Protein AF-R9IQ32-F1 (afdb_monomer)

Radius of gyration: 20.81 Å; Cα contacts (8 Å, |Δi|>4): 102; chains: 1; bounding box: 41×30×58 Å

pLDDT: mean 92.17, std 9.71, range [39.0, 97.94]

Structure (mmCIF, N/CA/C/O backbone):
data_AF-R9IQ32-F1
#
_entry.id   AF-R9IQ32-F1
#
loop_
_atom_site.group_PDB
_atom_site.id
_atom_site.type_symbol
_atom_site.label_atom_id
_atom_site.label_alt_id
_atom_site.label_comp_id
_atom_site.label_asym_id
_atom_site.label_entity_id
_atom_site.label_seq_id
_atom_site.pdbx_PDB_ins_code
_atom_site.Cartn_x
_atom_site.Cartn_y
_atom_site.Cartn_z
_atom_site.occupancy
_atom_site.B_iso_or_equiv
_atom_site.auth_seq_id
_atom_site.auth_comp_id
_atom_site.auth_asym_id
_atom_site.auth_atom_id
_atom_site.pdbx_PDB_model_num
ATOM 1 N N . MET A 1 1 ? 15.633 -12.568 -30.406 1.00 39.00 1 MET A N 1
ATOM 2 C CA . MET A 1 1 ? 15.182 -11.952 -29.139 1.00 39.00 1 MET A CA 1
ATOM 3 C C . MET A 1 1 ? 15.807 -10.571 -29.010 1.00 39.00 1 MET A C 1
ATOM 5 O O . MET A 1 1 ? 17.018 -10.465 -29.151 1.00 39.00 1 MET A O 1
ATOM 9 N N . LYS A 1 2 ? 15.012 -9.514 -28.805 1.00 42.94 2 LYS A N 1
ATOM 10 C CA . LYS A 1 2 ? 15.534 -8.211 -28.367 1.00 42.94 2 LYS A CA 1
ATOM 11 C C . LYS A 1 2 ? 15.455 -8.210 -26.843 1.00 42.94 2 LYS A C 1
ATOM 13 O O . LYS A 1 2 ? 14.376 -7.983 -26.317 1.00 42.94 2 LYS A O 1
ATOM 18 N N . PHE A 1 3 ? 16.556 -8.496 -26.153 1.00 47.19 3 PHE A N 1
ATOM 19 C CA . PHE A 1 3 ? 16.643 -8.210 -24.721 1.00 47.19 3 PHE A CA 1
ATOM 20 C C . PHE A 1 3 ? 16.613 -6.687 -24.568 1.00 47.19 3 PHE A C 1
ATOM 22 O O . PHE A 1 3 ? 17.625 -6.011 -24.767 1.00 47.19 3 PHE A O 1
ATOM 29 N N . GLN A 1 4 ? 15.435 -6.118 -24.315 1.00 57.31 4 GLN A N 1
ATOM 30 C CA . GLN A 1 4 ? 15.353 -4.758 -23.799 1.00 57.31 4 GLN A CA 1
ATOM 31 C C . GLN A 1 4 ? 15.818 -4.823 -22.348 1.00 57.31 4 GLN A C 1
ATOM 33 O O . GLN A 1 4 ? 15.026 -5.048 -21.448 1.00 57.31 4 GLN A O 1
ATOM 38 N N . SER A 1 5 ? 17.126 -4.680 -22.132 1.00 76.06 5 SER A N 1
ATOM 39 C CA . SER A 1 5 ? 17.693 -4.713 -20.786 1.00 76.06 5 SER A CA 1
ATOM 40 C C . SER A 1 5 ? 16.999 -3.685 -19.885 1.00 76.06 5 SER A C 1
ATOM 42 O O . SER A 1 5 ? 17.074 -2.478 -20.142 1.00 76.06 5 SER A O 1
ATOM 44 N N . SER A 1 6 ? 16.381 -4.158 -18.799 1.00 88.50 6 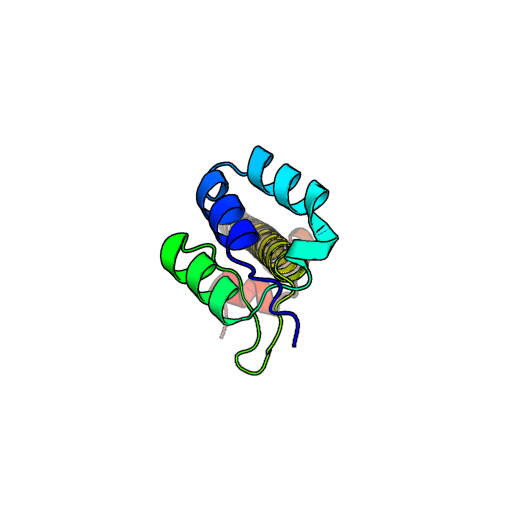SER A N 1
ATOM 45 C CA . SER A 1 6 ? 15.766 -3.311 -17.768 1.00 88.50 6 SER A CA 1
ATOM 46 C C . SER A 1 6 ? 16.795 -2.606 -16.867 1.00 88.50 6 SER A C 1
ATOM 48 O O . SER A 1 6 ? 16.425 -1.974 -15.882 1.00 88.50 6 SER A O 1
ATOM 50 N N . LEU A 1 7 ? 18.099 -2.662 -17.184 1.00 90.75 7 LEU A N 1
ATOM 51 C CA . LEU A 1 7 ? 19.164 -2.049 -16.377 1.00 90.75 7 LEU A CA 1
ATOM 52 C C . LEU A 1 7 ? 18.948 -0.547 -16.157 1.00 90.75 7 LEU A C 1
ATOM 54 O O . LEU A 1 7 ? 19.238 -0.021 -15.084 1.00 90.75 7 LEU A O 1
ATOM 58 N N . ARG A 1 8 ? 18.425 0.163 -17.162 1.00 91.50 8 ARG A N 1
ATOM 59 C CA . ARG A 1 8 ? 18.107 1.588 -17.011 1.00 91.50 8 ARG A CA 1
ATOM 60 C C . ARG A 1 8 ? 17.020 1.802 -15.960 1.00 91.50 8 ARG A C 1
ATOM 62 O O . ARG A 1 8 ? 17.138 2.728 -15.165 1.00 91.50 8 ARG A O 1
ATOM 69 N N . GLU A 1 9 ? 15.982 0.975 -15.970 1.00 93.62 9 GLU A N 1
ATOM 70 C CA . GLU A 1 9 ? 14.870 1.051 -15.021 1.00 93.62 9 GLU A CA 1
ATOM 71 C C . GLU A 1 9 ? 15.368 0.756 -13.607 1.00 93.62 9 GLU A C 1
ATOM 73 O O . GLU A 1 9 ? 15.080 1.533 -12.701 1.00 93.62 9 GLU A O 1
ATOM 78 N N . VAL A 1 10 ? 16.222 -0.260 -13.450 1.00 94.44 10 VAL A N 1
ATOM 79 C CA . VAL A 1 10 ? 16.915 -0.575 -12.190 1.00 94.44 10 VAL A CA 1
ATOM 80 C C . VAL A 1 10 ? 17.700 0.631 -11.677 1.00 94.44 10 VAL A C 1
ATOM 82 O O . VAL A 1 10 ? 17.482 1.085 -10.556 1.00 94.44 10 VAL A O 1
ATOM 85 N N . MET A 1 11 ? 18.577 1.204 -12.505 1.00 95.19 11 MET A N 1
ATOM 86 C CA . MET A 1 11 ? 19.424 2.333 -12.103 1.00 95.19 11 MET A CA 1
ATOM 87 C C . MET A 1 11 ? 18.605 3.575 -11.751 1.00 95.19 11 MET A C 1
ATOM 89 O O . MET A 1 11 ? 18.905 4.261 -10.774 1.00 95.19 11 MET A O 1
ATOM 93 N N . LEU A 1 12 ? 17.560 3.869 -12.530 1.00 94.94 12 LEU A N 1
ATOM 94 C CA . LEU A 1 12 ? 16.649 4.974 -12.246 1.00 94.94 12 LEU A CA 1
ATOM 95 C C . LEU A 1 12 ? 15.900 4.754 -10.932 1.00 94.94 12 LEU A C 1
ATOM 97 O O . LEU A 1 12 ? 15.804 5.684 -10.133 1.00 94.94 12 LEU A O 1
ATOM 101 N N . PHE A 1 13 ? 15.406 3.541 -10.696 1.00 95.50 13 PHE A N 1
ATOM 102 C CA . PHE A 1 13 ? 14.695 3.219 -9.471 1.00 95.50 13 PHE A CA 1
ATOM 103 C C . PHE A 1 13 ? 15.608 3.347 -8.254 1.00 95.50 13 PHE A C 1
ATOM 105 O O . PHE A 1 13 ? 15.283 4.084 -7.329 1.00 95.50 13 PHE A O 1
ATOM 112 N N . ILE A 1 14 ? 16.786 2.714 -8.279 1.00 95.56 14 ILE A N 1
ATOM 113 C CA . ILE A 1 14 ? 17.769 2.774 -7.187 1.00 95.56 14 ILE A CA 1
ATOM 114 C C . ILE A 1 14 ? 18.129 4.223 -6.875 1.00 95.56 14 ILE A C 1
ATOM 116 O O . ILE A 1 14 ? 18.052 4.636 -5.715 1.00 95.56 14 ILE A O 1
ATOM 120 N N . LYS A 1 15 ? 18.454 5.010 -7.910 1.00 97.12 15 LYS A N 1
ATOM 121 C CA . LYS A 1 15 ? 18.853 6.414 -7.768 1.00 97.12 15 LYS A CA 1
ATOM 122 C C . LYS A 1 15 ? 17.817 7.244 -7.014 1.00 97.12 15 LYS A C 1
ATOM 124 O O . LYS A 1 15 ? 18.199 8.083 -6.205 1.00 97.12 15 LYS A O 1
ATOM 129 N N . TYR A 1 16 ? 1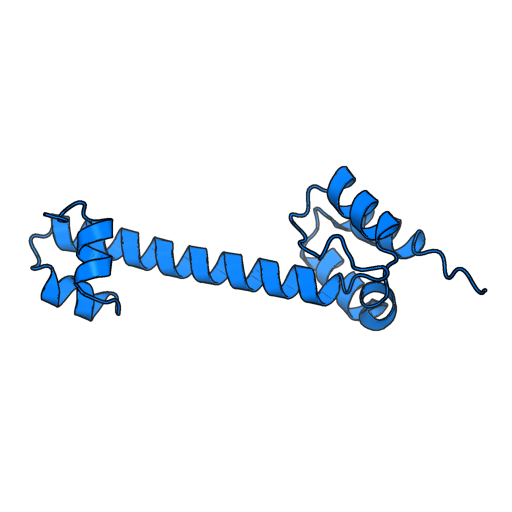6.532 7.033 -7.290 1.00 96.81 16 TYR A N 1
ATOM 130 C CA . TYR A 1 16 ? 15.447 7.820 -6.701 1.00 96.81 16 TYR A CA 1
ATOM 131 C C . TYR A 1 16 ? 14.684 7.075 -5.599 1.00 96.81 16 TYR A C 1
ATOM 133 O O . TYR A 1 16 ? 13.722 7.611 -5.068 1.00 96.81 16 TYR A O 1
ATOM 141 N N . SER A 1 17 ? 15.117 5.880 -5.195 1.00 94.31 17 SER A N 1
ATOM 142 C CA . SER A 1 17 ? 14.381 5.001 -4.270 1.00 94.31 17 SER A CA 1
ATOM 143 C C . SER A 1 17 ? 14.040 5.638 -2.918 1.00 94.31 17 SER A C 1
ATOM 145 O O . SER A 1 17 ? 13.038 5.283 -2.304 1.00 94.31 17 SER A O 1
ATOM 147 N N . LYS A 1 18 ? 14.849 6.599 -2.456 1.00 93.94 18 LYS A N 1
ATOM 148 C CA . LYS A 1 18 ? 14.626 7.349 -1.207 1.00 93.94 18 LYS A CA 1
ATOM 149 C C . LYS A 1 18 ? 14.007 8.736 -1.420 1.00 93.94 18 LYS A C 1
ATOM 151 O O . LYS A 1 18 ? 13.680 9.412 -0.452 1.00 93.94 18 LYS A O 1
ATOM 156 N N . ASP A 1 19 ? 13.809 9.145 -2.670 1.00 96.25 19 ASP A N 1
ATOM 157 C CA . ASP A 1 19 ? 13.182 10.407 -3.056 1.00 96.25 19 ASP A CA 1
ATOM 158 C C . ASP A 1 19 ? 11.811 10.127 -3.680 1.00 96.25 19 ASP A C 1
ATOM 160 O O . ASP A 1 19 ? 11.669 9.882 -4.879 1.00 96.25 19 ASP A O 1
ATOM 164 N N . LYS A 1 20 ? 10.776 10.146 -2.838 1.00 91.06 20 LYS A N 1
ATOM 165 C CA . LYS A 1 20 ? 9.408 9.779 -3.223 1.00 91.06 20 LYS A CA 1
ATOM 166 C C . LYS A 1 20 ? 8.864 10.620 -4.380 1.00 91.06 20 LYS A C 1
ATOM 168 O O . LYS A 1 20 ? 8.123 10.089 -5.217 1.00 91.06 20 LYS A O 1
ATOM 173 N N . GLU A 1 21 ? 9.180 11.912 -4.414 1.00 94.50 21 GLU A N 1
ATOM 174 C CA . GLU A 1 21 ? 8.670 12.832 -5.432 1.00 94.50 21 GLU A CA 1
ATOM 175 C C . GLU A 1 21 ? 9.318 12.542 -6.781 1.00 94.50 21 GLU A C 1
ATOM 177 O O . GLU A 1 21 ? 8.615 12.294 -7.769 1.00 94.50 21 GLU A O 1
ATOM 182 N N . ASN A 1 22 ? 10.651 12.474 -6.814 1.00 95.88 22 ASN A N 1
ATOM 183 C CA . ASN A 1 22 ? 11.367 12.173 -8.046 1.00 95.88 22 ASN A CA 1
ATOM 184 C C . ASN A 1 22 ? 11.112 10.742 -8.520 1.00 95.88 22 ASN A C 1
ATOM 186 O O . ASN A 1 22 ? 10.931 10.541 -9.721 1.00 95.88 22 ASN A O 1
ATOM 190 N N . LEU A 1 23 ? 10.999 9.766 -7.616 1.00 94.19 23 LEU A N 1
ATOM 191 C CA . LEU A 1 23 ? 10.626 8.399 -7.979 1.00 94.19 23 LEU A CA 1
ATOM 192 C C . LEU A 1 23 ? 9.245 8.361 -8.631 1.00 94.19 23 LEU A C 1
ATOM 194 O O . LEU A 1 23 ? 9.089 7.791 -9.707 1.00 94.19 23 LEU A O 1
ATOM 198 N N . SER A 1 24 ? 8.252 9.026 -8.032 1.00 93.38 24 SER A N 1
ATOM 199 C CA . SER A 1 24 ? 6.896 9.078 -8.595 1.00 93.38 24 SER A CA 1
ATOM 200 C C . SER A 1 24 ? 6.887 9.740 -9.977 1.00 93.38 24 SER A C 1
ATOM 202 O O . SER A 1 24 ? 6.244 9.237 -10.900 1.00 93.38 24 SER A O 1
ATOM 204 N N . ARG A 1 25 ? 7.654 10.822 -10.157 1.00 95.44 25 ARG A N 1
ATOM 205 C CA . ARG A 1 25 ? 7.824 11.477 -11.460 1.00 95.44 25 ARG A CA 1
ATOM 206 C C . ARG A 1 25 ? 8.485 10.552 -12.484 1.00 95.44 25 ARG A C 1
ATOM 208 O O . ARG A 1 25 ? 8.024 10.472 -13.619 1.00 95.44 25 ARG A O 1
ATOM 215 N N . VAL A 1 26 ? 9.561 9.865 -12.108 1.00 94.69 26 VAL A N 1
ATOM 216 C CA . VAL A 1 26 ? 10.313 8.962 -12.992 1.00 94.69 26 VAL A CA 1
ATOM 217 C C . VAL A 1 26 ? 9.458 7.776 -13.426 1.00 94.69 26 VAL A C 1
ATOM 219 O O . VAL A 1 26 ? 9.452 7.461 -14.618 1.00 94.69 26 VAL A O 1
ATOM 222 N N . LEU A 1 27 ? 8.711 7.175 -12.497 1.00 93.50 27 LEU A N 1
ATOM 223 C CA . LEU A 1 27 ? 7.772 6.090 -12.783 1.00 93.50 27 LEU A CA 1
ATOM 224 C C . LEU A 1 27 ? 6.683 6.542 -13.762 1.00 93.50 27 LEU A C 1
ATOM 226 O O . LEU A 1 27 ? 6.426 5.845 -14.736 1.00 93.50 27 LEU A O 1
ATOM 230 N N . ALA A 1 28 ? 6.108 7.734 -13.570 1.00 93.31 28 ALA A N 1
ATOM 231 C CA . ALA A 1 28 ? 5.084 8.273 -14.467 1.00 93.31 28 ALA A CA 1
ATOM 232 C C . ALA A 1 28 ? 5.630 8.590 -15.872 1.00 93.31 28 ALA A C 1
ATOM 234 O O . ALA A 1 28 ? 5.032 8.215 -16.876 1.00 93.31 28 ALA A O 1
ATOM 235 N N . VAL A 1 29 ? 6.794 9.241 -15.971 1.00 94.88 29 VAL A N 1
ATOM 236 C CA . VAL A 1 29 ? 7.403 9.602 -17.268 1.00 94.88 29 VAL A CA 1
ATOM 237 C C . VAL A 1 29 ? 7.834 8.366 -18.065 1.00 94.88 29 VAL A C 1
ATOM 239 O O . VAL A 1 29 ? 7.831 8.386 -19.293 1.00 94.88 29 VAL A O 1
ATOM 242 N N . ASN A 1 30 ? 8.216 7.285 -17.383 1.00 91.81 30 ASN A N 1
ATOM 243 C CA . ASN A 1 30 ? 8.727 6.062 -18.005 1.00 91.81 30 ASN A CA 1
ATOM 244 C C . ASN A 1 30 ? 7.755 4.881 -17.850 1.00 91.81 30 ASN A C 1
ATOM 246 O O . ASN A 1 30 ? 8.188 3.731 -17.905 1.00 91.81 30 ASN A O 1
ATOM 250 N N . GLU A 1 31 ? 6.459 5.153 -17.682 1.00 91.75 31 GLU A N 1
ATOM 251 C CA . GLU A 1 31 ? 5.437 4.172 -17.291 1.00 91.75 31 GLU A CA 1
ATOM 252 C C . GLU A 1 31 ? 5.471 2.901 -18.149 1.00 91.75 31 GLU A C 1
ATOM 254 O O . GLU A 1 31 ? 5.478 1.795 -17.625 1.00 91.75 31 GLU A O 1
ATOM 259 N N . LYS A 1 32 ? 5.567 3.029 -19.481 1.00 91.19 32 LYS A N 1
ATOM 260 C CA . LYS A 1 32 ? 5.631 1.864 -20.380 1.00 91.19 32 LYS A CA 1
ATOM 261 C C . LYS A 1 32 ? 6.798 0.924 -20.051 1.00 91.19 32 LYS A C 1
ATOM 263 O O . LYS A 1 32 ? 6.626 -0.282 -20.098 1.00 91.19 32 LYS A O 1
ATOM 268 N N . ARG A 1 33 ? 7.965 1.470 -19.700 1.00 90.44 33 ARG A N 1
ATOM 269 C CA . ARG A 1 33 ? 9.164 0.674 -19.400 1.00 90.44 33 ARG A CA 1
ATOM 270 C C . ARG A 1 33 ? 9.129 0.069 -18.001 1.00 90.44 33 ARG A C 1
ATOM 272 O O . ARG A 1 33 ? 9.648 -1.018 -17.813 1.00 90.44 33 ARG A O 1
ATOM 279 N N . PHE A 1 34 ? 8.505 0.755 -17.044 1.00 93.50 34 PHE A N 1
ATOM 280 C CA . PHE A 1 34 ? 8.309 0.227 -15.690 1.00 93.50 34 PHE A CA 1
ATOM 281 C C . PHE A 1 34 ? 7.129 -0.753 -15.580 1.00 93.50 34 PHE A C 1
ATOM 283 O O . PHE A 1 34 ? 7.022 -1.455 -14.579 1.00 93.50 34 PHE A O 1
ATOM 290 N N . ARG A 1 35 ? 6.261 -0.833 -16.596 1.00 92.06 35 ARG A N 1
ATOM 291 C CA . ARG A 1 35 ? 5.225 -1.872 -16.705 1.00 92.06 35 ARG A CA 1
ATOM 292 C C . ARG A 1 35 ? 5.751 -3.218 -17.207 1.00 92.06 35 ARG A C 1
ATOM 294 O O . ARG A 1 35 ? 5.099 -4.224 -16.973 1.00 92.06 35 ARG A O 1
ATOM 301 N N . GLU A 1 36 ? 6.888 -3.223 -17.899 1.00 91.12 36 GLU A N 1
ATOM 302 C CA . GLU A 1 36 ? 7.447 -4.402 -18.570 1.00 91.12 36 GLU A CA 1
ATOM 303 C C . GLU A 1 36 ? 8.887 -4.676 -18.087 1.00 91.12 36 GLU A C 1
ATOM 305 O O . GLU A 1 36 ? 9.827 -4.731 -18.881 1.00 91.12 36 GLU A O 1
ATOM 310 N N . VAL A 1 37 ? 9.089 -4.779 -16.768 1.00 92.62 37 VAL A N 1
ATOM 311 C CA . VAL A 1 37 ? 10.418 -5.018 -16.175 1.00 92.62 37 VAL A CA 1
ATOM 312 C C . VAL A 1 37 ? 10.669 -6.518 -16.070 1.00 92.62 37 VAL A C 1
ATOM 314 O O . VAL A 1 37 ? 9.846 -7.231 -15.511 1.00 92.62 37 VAL A O 1
ATOM 317 N N . GLU A 1 38 ? 11.802 -7.015 -16.574 1.00 92.69 38 GLU A N 1
ATOM 318 C CA . GLU A 1 38 ? 12.179 -8.423 -16.378 1.00 92.69 38 GLU A CA 1
ATOM 319 C C . GLU A 1 38 ? 12.210 -8.753 -14.879 1.00 92.69 38 GLU A C 1
ATOM 321 O O . GLU A 1 38 ? 12.777 -7.982 -14.100 1.00 92.69 38 GLU A O 1
ATOM 326 N N . ARG A 1 39 ? 11.692 -9.911 -14.459 1.00 92.25 39 ARG A N 1
ATOM 327 C CA . ARG A 1 39 ? 11.655 -10.265 -13.029 1.00 92.25 39 ARG A CA 1
ATOM 328 C C . ARG A 1 39 ? 13.004 -10.130 -12.329 1.00 92.25 39 ARG A C 1
ATOM 330 O O . ARG A 1 39 ? 13.091 -9.484 -11.295 1.00 92.25 39 ARG A O 1
ATOM 337 N N . ARG A 1 40 ? 14.084 -10.618 -12.946 1.00 92.38 40 ARG A N 1
ATOM 338 C CA . ARG A 1 40 ? 15.444 -10.487 -12.385 1.00 92.38 40 ARG A CA 1
ATOM 339 C C . ARG A 1 40 ? 15.839 -9.035 -12.106 1.00 92.38 40 ARG A C 1
ATOM 341 O O . ARG A 1 40 ? 16.623 -8.770 -11.204 1.00 92.38 40 ARG A O 1
ATOM 348 N N . ALA A 1 41 ? 15.337 -8.086 -12.891 1.00 93.88 41 ALA A N 1
ATOM 349 C CA . ALA A 1 41 ? 15.564 -6.669 -12.654 1.00 93.88 41 ALA A CA 1
ATOM 350 C C . ALA A 1 41 ? 14.698 -6.131 -11.504 1.00 93.88 41 ALA A C 1
ATOM 352 O O . ALA A 1 41 ? 15.188 -5.310 -10.729 1.00 93.88 41 ALA A O 1
ATOM 353 N N . ALA A 1 42 ? 13.460 -6.611 -11.357 1.00 94.06 42 ALA A N 1
ATOM 354 C CA . ALA A 1 42 ? 12.638 -6.334 -10.179 1.00 94.06 42 ALA A CA 1
ATOM 355 C C . ALA A 1 42 ? 13.289 -6.891 -8.896 1.00 94.06 42 ALA A C 1
ATOM 357 O O . ALA A 1 42 ? 13.393 -6.157 -7.916 1.00 9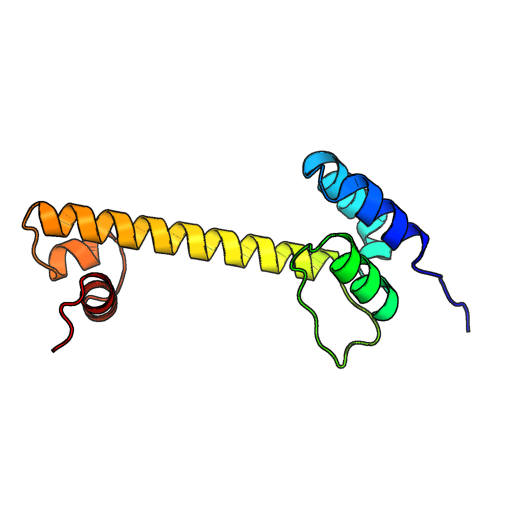4.06 42 ALA A O 1
ATOM 358 N N . ASP A 1 43 ? 13.864 -8.098 -8.947 1.00 94.19 43 ASP A N 1
ATOM 359 C CA . ASP A 1 43 ? 14.579 -8.708 -7.815 1.00 94.19 43 ASP A CA 1
ATOM 360 C C . ASP A 1 43 ? 15.773 -7.854 -7.379 1.00 94.19 43 ASP A C 1
ATOM 362 O O . ASP A 1 43 ? 16.004 -7.640 -6.192 1.00 94.19 43 ASP A O 1
ATOM 366 N N . VAL A 1 44 ? 16.525 -7.310 -8.342 1.00 95.00 44 VAL A N 1
ATOM 367 C CA . VAL A 1 44 ? 17.639 -6.393 -8.059 1.00 95.00 44 VAL A CA 1
ATOM 368 C C . VAL A 1 44 ? 17.142 -5.088 -7.433 1.00 95.00 44 VAL A C 1
ATOM 370 O O . VAL A 1 44 ? 17.782 -4.573 -6.514 1.00 95.00 44 VAL A O 1
ATOM 373 N N . ILE A 1 45 ? 16.019 -4.540 -7.912 1.00 94.94 45 ILE A N 1
ATOM 374 C CA . ILE A 1 45 ? 15.403 -3.348 -7.315 1.00 94.94 45 ILE A CA 1
ATOM 375 C C . ILE A 1 45 ? 15.038 -3.624 -5.856 1.00 94.94 45 ILE A C 1
ATOM 377 O O . ILE A 1 45 ? 15.431 -2.845 -4.982 1.00 94.94 45 ILE A O 1
ATOM 381 N N . GLU A 1 46 ? 14.337 -4.724 -5.589 1.00 95.06 46 GLU A N 1
ATOM 382 C CA . GLU A 1 46 ? 13.899 -5.068 -4.240 1.00 95.06 46 GLU A CA 1
ATOM 383 C C . GLU A 1 46 ? 15.096 -5.329 -3.322 1.00 95.06 46 GLU A C 1
ATOM 385 O O . GLU A 1 46 ? 15.214 -4.687 -2.282 1.00 95.06 46 GLU A O 1
ATOM 390 N N . ALA A 1 47 ? 16.053 -6.159 -3.745 1.00 95.88 47 ALA A N 1
ATOM 391 C CA . ALA A 1 47 ? 17.223 -6.505 -2.940 1.00 95.88 47 ALA A CA 1
ATOM 392 C C . ALA A 1 47 ? 18.098 -5.292 -2.577 1.00 95.88 47 ALA A C 1
ATOM 394 O O . ALA A 1 47 ? 18.664 -5.240 -1.486 1.00 95.88 47 ALA A O 1
ATOM 395 N N . ILE A 1 48 ? 18.231 -4.312 -3.478 1.00 95.56 48 ILE A N 1
ATOM 396 C CA . ILE A 1 48 ? 19.068 -3.127 -3.233 1.00 95.56 48 ILE A CA 1
ATOM 397 C C . ILE A 1 48 ? 18.316 -2.068 -2.429 1.00 95.56 48 ILE A C 1
ATOM 399 O O . ILE A 1 48 ? 18.900 -1.405 -1.570 1.00 95.56 48 ILE A O 1
ATOM 403 N N . THR A 1 49 ? 17.042 -1.843 -2.740 1.00 94.56 49 THR A N 1
ATOM 404 C CA . THR A 1 49 ? 16.307 -0.695 -2.192 1.00 94.56 49 THR A CA 1
ATOM 405 C C . THR A 1 49 ? 15.466 -1.039 -0.970 1.00 94.56 49 THR A C 1
ATOM 407 O O . THR A 1 49 ? 15.131 -0.121 -0.205 1.00 94.56 49 THR A O 1
ATOM 410 N N . ASN A 1 50 ? 15.187 -2.334 -0.772 1.00 94.44 50 ASN A N 1
ATOM 411 C CA . ASN A 1 50 ? 14.228 -2.880 0.183 1.00 94.44 50 ASN A CA 1
ATOM 412 C C . ASN A 1 50 ? 12.893 -2.135 0.069 1.00 94.44 50 ASN A C 1
ATOM 414 O O . ASN A 1 50 ? 12.417 -1.517 1.028 1.00 94.44 50 ASN A O 1
ATOM 418 N N . SER A 1 51 ? 12.390 -2.061 -1.165 1.00 90.44 51 SER A N 1
ATOM 419 C CA . SER A 1 51 ? 11.237 -1.244 -1.528 1.00 90.44 51 SER A CA 1
ATOM 420 C C . SER A 1 51 ? 9.906 -1.824 -1.066 1.00 90.44 51 SER A C 1
ATOM 422 O O . SER A 1 51 ? 8.941 -1.066 -1.023 1.00 90.44 51 SER A O 1
ATOM 424 N N . GLY A 1 52 ? 9.850 -3.110 -0.709 1.00 91.81 52 GLY A N 1
ATOM 425 C CA . GLY A 1 52 ? 8.623 -3.807 -0.325 1.00 91.81 52 GLY A CA 1
ATOM 426 C C . GLY A 1 52 ? 7.699 -4.124 -1.503 1.00 91.81 52 GLY A C 1
ATOM 427 O O . GLY A 1 52 ? 6.506 -4.349 -1.297 1.00 91.81 52 GLY A O 1
ATOM 428 N N . ILE A 1 53 ? 8.216 -4.111 -2.734 1.00 91.31 53 ILE A N 1
ATOM 429 C CA . ILE A 1 53 ? 7.417 -4.375 -3.935 1.00 91.31 53 ILE A CA 1
ATOM 430 C C . ILE A 1 53 ? 7.100 -5.872 -3.987 1.00 91.31 53 ILE A C 1
ATOM 432 O O . ILE A 1 53 ? 7.992 -6.703 -3.847 1.00 91.31 53 ILE A O 1
ATOM 436 N N . LYS A 1 54 ? 5.826 -6.208 -4.204 1.00 89.75 54 LYS A N 1
ATOM 437 C CA . LYS A 1 54 ? 5.330 -7.588 -4.285 1.00 89.75 54 LYS A CA 1
ATOM 438 C C . LYS A 1 54 ? 4.952 -7.935 -5.725 1.00 89.75 54 LYS A C 1
ATOM 440 O O . LYS A 1 54 ? 4.351 -7.109 -6.407 1.00 89.75 54 LYS A O 1
ATOM 445 N N . TYR A 1 55 ? 5.304 -9.134 -6.172 1.00 91.81 55 TYR A N 1
ATOM 446 C CA . TYR A 1 55 ? 4.963 -9.703 -7.481 1.00 91.81 55 TYR A CA 1
ATOM 447 C C . TYR A 1 55 ? 5.058 -11.233 -7.408 1.00 91.81 55 TYR A C 1
ATOM 449 O O . TYR A 1 55 ? 5.576 -11.755 -6.417 1.00 91.81 55 TYR A O 1
ATOM 457 N N . ASP A 1 56 ? 4.518 -11.939 -8.404 1.00 89.12 56 ASP A N 1
ATOM 458 C CA . ASP A 1 56 ? 4.483 -13.401 -8.391 1.00 89.12 56 ASP A CA 1
ATOM 459 C C . ASP A 1 56 ? 5.856 -13.988 -8.757 1.00 89.12 56 ASP A C 1
ATOM 461 O O . ASP A 1 56 ? 6.577 -13.481 -9.623 1.00 89.12 56 ASP A O 1
ATOM 465 N N . ASP A 1 57 ? 6.213 -15.091 -8.104 1.00 84.56 57 ASP A N 1
ATOM 466 C CA . ASP A 1 57 ? 7.415 -15.851 -8.415 1.00 84.56 57 ASP A CA 1
ATOM 467 C C . ASP A 1 57 ? 7.287 -16.666 -9.715 1.00 84.56 57 ASP A C 1
ATOM 469 O O . ASP A 1 57 ? 8.244 -17.319 -10.131 1.00 84.56 57 ASP A O 1
ATOM 473 N N . GLU A 1 58 ? 6.144 -16.652 -10.383 1.00 89.31 58 GLU A N 1
ATOM 474 C CA . GLU A 1 58 ? 5.952 -17.232 -11.714 1.00 89.31 58 GLU A CA 1
ATOM 475 C C . GLU A 1 58 ? 6.013 -16.169 -12.828 1.00 89.31 58 GLU A C 1
ATOM 477 O O . GLU A 1 58 ? 6.117 -16.518 -14.007 1.00 89.31 58 GLU A O 1
ATOM 482 N N . ASP A 1 59 ? 6.040 -14.876 -12.480 1.00 88.19 59 ASP A N 1
ATOM 483 C CA . ASP A 1 59 ? 6.072 -13.786 -13.456 1.00 88.19 59 ASP A CA 1
ATOM 484 C C . ASP A 1 59 ? 7.425 -13.721 -14.189 1.00 88.19 59 ASP A C 1
ATOM 486 O O . ASP A 1 59 ? 8.489 -13.554 -13.589 1.00 88.19 59 ASP A O 1
ATOM 490 N N . GLU A 1 60 ? 7.413 -13.770 -15.524 1.00 88.50 60 GLU A N 1
ATOM 491 C CA . GLU A 1 60 ? 8.603 -13.436 -16.328 1.00 88.50 60 GLU A CA 1
ATOM 492 C C . GLU A 1 60 ? 8.825 -11.914 -16.406 1.00 88.50 60 GLU A C 1
ATOM 494 O O . GLU A 1 60 ? 9.963 -11.429 -16.487 1.00 88.50 60 GLU A O 1
ATOM 499 N N . VAL A 1 61 ? 7.725 -11.156 -16.372 1.00 91.25 61 VAL A N 1
ATOM 500 C CA . VAL A 1 61 ? 7.674 -9.701 -16.525 1.00 91.25 61 VAL A CA 1
ATOM 501 C C . VAL A 1 61 ? 6.809 -9.106 -15.421 1.00 91.25 61 VAL A C 1
ATOM 503 O O . VAL A 1 61 ? 5.653 -9.476 -15.258 1.00 91.25 61 VAL A O 1
ATOM 506 N N . VAL A 1 62 ? 7.364 -8.131 -14.710 1.00 92.88 62 VAL A N 1
ATOM 507 C CA . VAL A 1 62 ? 6.757 -7.479 -13.555 1.00 92.88 62 VAL A CA 1
ATOM 508 C C . VAL A 1 62 ? 6.290 -6.074 -13.925 1.00 92.88 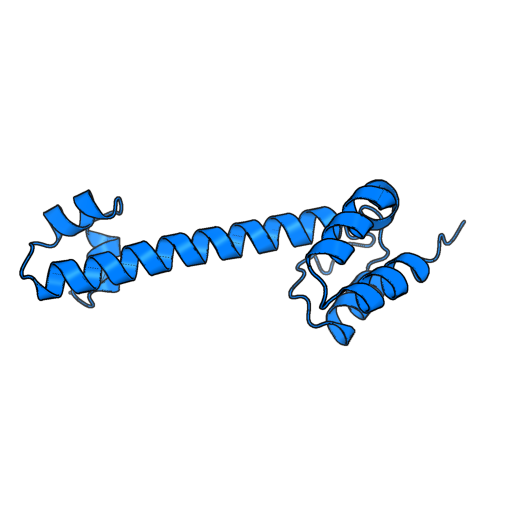62 VAL A C 1
ATOM 510 O O . VAL A 1 62 ? 7.057 -5.236 -14.417 1.00 92.88 62 VAL A O 1
ATOM 513 N N . ASN A 1 63 ? 5.030 -5.781 -13.604 1.00 94.25 63 ASN A N 1
ATOM 514 C CA . ASN A 1 63 ? 4.489 -4.429 -13.639 1.00 94.25 63 ASN A CA 1
ATOM 515 C C . ASN A 1 63 ? 4.817 -3.691 -12.331 1.00 94.25 63 ASN A C 1
ATOM 517 O O . ASN A 1 63 ? 4.015 -3.630 -11.397 1.00 94.25 63 ASN A O 1
ATOM 521 N N . VAL A 1 64 ? 6.002 -3.082 -12.280 1.00 92.56 64 VAL A N 1
ATOM 522 C CA . VAL A 1 64 ? 6.508 -2.369 -11.095 1.00 92.56 64 VAL A CA 1
ATOM 523 C C . VAL A 1 64 ? 5.595 -1.203 -10.698 1.00 92.56 64 VAL A C 1
ATOM 525 O O . VAL A 1 64 ? 5.409 -0.927 -9.512 1.00 92.56 64 VAL A O 1
ATOM 528 N N . CYS A 1 65 ? 4.986 -0.517 -11.671 1.00 93.50 65 CYS A N 1
ATOM 529 C CA . CYS A 1 65 ? 4.052 0.573 -11.388 1.00 93.50 65 CYS A CA 1
ATOM 530 C C . CYS A 1 65 ? 2.824 0.090 -10.608 1.00 93.50 65 CYS A C 1
ATOM 532 O O . CYS A 1 65 ? 2.435 0.738 -9.634 1.00 93.50 65 CYS A O 1
ATOM 534 N N . GLN A 1 66 ? 2.234 -1.031 -11.024 1.00 93.88 66 GLN A N 1
ATOM 535 C CA . GLN A 1 66 ? 1.077 -1.619 -10.354 1.00 93.88 66 GLN A CA 1
ATOM 536 C C . GLN A 1 66 ? 1.439 -2.110 -8.952 1.00 93.88 66 GLN A C 1
ATOM 538 O O . GLN A 1 66 ? 0.767 -1.733 -7.995 1.00 93.88 66 GLN A O 1
ATOM 543 N N . ALA A 1 67 ? 2.545 -2.838 -8.808 1.00 94.06 67 ALA A N 1
ATOM 544 C CA . ALA A 1 67 ? 2.979 -3.352 -7.513 1.00 94.06 67 ALA A CA 1
ATOM 545 C C . ALA A 1 67 ? 3.191 -2.228 -6.472 1.00 94.06 67 ALA A C 1
ATOM 547 O O . ALA A 1 67 ? 2.798 -2.340 -5.312 1.00 94.06 67 ALA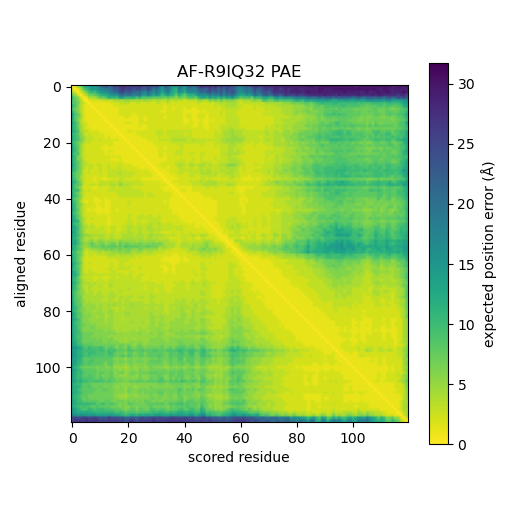 A O 1
ATOM 548 N N . ILE A 1 68 ? 3.717 -1.071 -6.895 1.00 92.50 68 ILE A N 1
ATOM 549 C CA . ILE A 1 68 ? 3.848 0.109 -6.021 1.00 92.50 68 ILE A CA 1
ATOM 550 C C . ILE A 1 68 ? 2.490 0.731 -5.679 1.00 92.50 68 ILE A C 1
ATOM 552 O O . ILE A 1 68 ? 2.302 1.241 -4.571 1.00 92.50 68 ILE A O 1
ATOM 556 N N . GLN A 1 69 ? 1.545 0.755 -6.621 1.00 91.94 69 GLN A N 1
ATOM 557 C CA . GLN A 1 69 ? 0.196 1.261 -6.359 1.00 91.94 69 GLN A CA 1
ATOM 558 C C . GLN A 1 69 ? -0.547 0.381 -5.352 1.00 91.94 69 GLN A C 1
ATOM 560 O O . GLN A 1 69 ? -1.197 0.917 -4.453 1.00 91.94 69 GLN A O 1
ATOM 565 N N . GLU A 1 70 ? -0.416 -0.937 -5.479 1.00 93.88 70 GLU A N 1
ATOM 566 C CA . GLU A 1 70 ? -0.987 -1.921 -4.561 1.00 93.88 70 GLU A CA 1
ATOM 567 C C . GLU A 1 70 ? -0.383 -1.778 -3.166 1.00 93.88 70 GLU A C 1
ATOM 569 O O . GLU A 1 70 ? -1.129 -1.560 -2.213 1.00 93.88 70 GLU A O 1
ATOM 574 N N . MET A 1 71 ? 0.945 -1.714 -3.055 1.00 92.44 71 MET A N 1
ATOM 575 C CA . MET A 1 71 ? 1.627 -1.447 -1.785 1.00 92.44 71 MET A CA 1
ATOM 576 C C . MET A 1 71 ? 1.119 -0.156 -1.114 1.00 92.44 71 MET A C 1
ATOM 578 O O . MET A 1 71 ? 0.747 -0.155 0.057 1.00 92.44 71 MET A O 1
ATOM 582 N N . ARG A 1 72 ? 0.995 0.951 -1.863 1.00 91.31 72 ARG A N 1
ATOM 583 C CA . ARG A 1 72 ? 0.452 2.221 -1.332 1.00 91.31 72 ARG A CA 1
ATOM 584 C C . ARG A 1 72 ? -1.016 2.124 -0.911 1.00 91.31 72 ARG A C 1
ATOM 586 O O . ARG A 1 72 ? -1.480 2.939 -0.109 1.00 91.31 72 ARG A O 1
ATOM 593 N N . LYS A 1 73 ? -1.792 1.228 -1.521 1.00 94.31 73 LYS A N 1
ATOM 594 C CA . LYS A 1 73 ? -3.188 0.981 -1.149 1.00 94.31 73 LYS A CA 1
ATOM 595 C C . LYS A 1 73 ? -3.248 0.177 0.147 1.00 94.31 73 LYS A C 1
ATOM 597 O O . LYS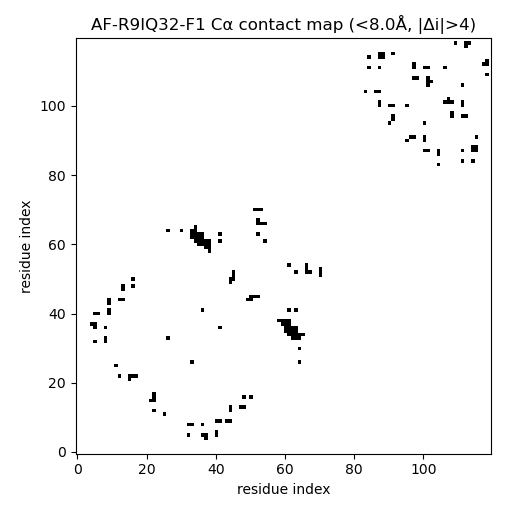 A 1 73 ? -3.984 0.580 1.044 1.00 94.31 73 LYS A O 1
ATOM 602 N N . GLU A 1 74 ? -2.439 -0.874 0.264 1.00 94.25 74 GLU A N 1
ATOM 603 C CA . GLU A 1 74 ? -2.295 -1.666 1.489 1.00 94.25 74 GLU A CA 1
ATOM 604 C C . GLU A 1 74 ? -1.890 -0.781 2.677 1.00 94.25 74 GLU A C 1
ATOM 606 O O . GLU A 1 74 ? -2.565 -0.783 3.704 1.00 94.25 74 GLU A O 1
ATOM 611 N N . GLU A 1 75 ? -0.864 0.065 2.523 1.00 93.50 75 GLU A N 1
ATOM 612 C CA . GLU A 1 75 ? -0.420 0.987 3.581 1.00 93.50 75 GLU A CA 1
ATOM 613 C C . GLU A 1 75 ? -1.523 1.960 4.027 1.00 93.50 75 GLU A C 1
ATOM 615 O O . GLU A 1 75 ? -1.654 2.250 5.219 1.00 93.50 75 GLU A O 1
ATOM 620 N N . ARG A 1 76 ? -2.350 2.458 3.093 1.00 95.31 76 ARG A N 1
ATOM 621 C CA . ARG A 1 76 ? -3.501 3.308 3.445 1.00 95.31 76 ARG A CA 1
ATOM 622 C C . ARG A 1 76 ? -4.536 2.544 4.257 1.00 95.31 76 ARG A C 1
ATOM 624 O O . ARG A 1 76 ? -4.982 3.068 5.273 1.00 95.31 76 ARG A O 1
ATOM 631 N N . GLN A 1 77 ? -4.882 1.329 3.839 1.00 95.75 77 GLN A N 1
ATOM 632 C CA . GLN A 1 77 ? -5.853 0.491 4.545 1.00 95.75 77 GLN A CA 1
ATOM 633 C C . GLN A 1 77 ? -5.366 0.138 5.954 1.00 95.75 77 GLN A C 1
ATOM 635 O O . GLN A 1 77 ? -6.126 0.249 6.911 1.00 95.75 77 GLN A O 1
ATOM 640 N N . ILE A 1 78 ? -4.081 -0.200 6.103 1.00 95.62 78 ILE A N 1
ATOM 641 C CA . ILE A 1 78 ? -3.452 -0.421 7.413 1.00 95.62 78 ILE A CA 1
ATOM 642 C C . ILE A 1 78 ? -3.540 0.851 8.266 1.00 95.62 78 ILE A C 1
ATOM 644 O O . ILE A 1 78 ? -3.883 0.787 9.445 1.00 95.62 78 ILE A O 1
ATOM 648 N N . GLY A 1 79 ? -3.269 2.019 7.680 1.00 96.88 79 GLY A N 1
ATOM 649 C CA . GLY A 1 79 ? -3.389 3.302 8.372 1.00 96.88 79 GLY A CA 1
ATOM 650 C C . GLY A 1 79 ? -4.815 3.609 8.845 1.00 96.88 79 GLY A C 1
ATOM 651 O O . GLY A 1 79 ? -5.001 4.067 9.971 1.00 96.88 79 GLY A O 1
ATOM 652 N N . GLU A 1 80 ? -5.823 3.353 8.011 1.00 96.56 80 GLU A N 1
ATOM 653 C CA . GLU A 1 80 ? -7.243 3.518 8.354 1.00 96.56 80 GLU A CA 1
ATOM 654 C C . GLU A 1 80 ? -7.672 2.553 9.464 1.00 96.56 80 GLU A C 1
ATOM 656 O O . GLU A 1 80 ? -8.304 2.973 10.435 1.00 96.56 80 GLU A O 1
ATOM 661 N N . LEU A 1 81 ? -7.256 1.288 9.368 1.00 97.00 81 LEU A N 1
ATOM 662 C CA . LEU A 1 81 ? -7.502 0.269 10.385 1.00 97.00 81 LEU A CA 1
ATOM 663 C C . LEU A 1 81 ? -6.868 0.648 11.729 1.00 97.00 81 LEU A C 1
ATOM 665 O O . LEU A 1 81 ? -7.531 0.591 12.763 1.00 97.00 81 LEU A O 1
ATOM 669 N N . ASN A 1 82 ? -5.606 1.083 11.724 1.00 97.25 82 ASN A N 1
ATOM 670 C CA . ASN A 1 82 ? -4.904 1.499 12.939 1.00 97.25 82 ASN A CA 1
ATOM 671 C C . ASN A 1 82 ? -5.586 2.699 13.606 1.00 97.25 82 ASN A C 1
ATOM 673 O O . ASN A 1 82 ? -5.750 2.702 14.824 1.00 97.25 82 ASN A O 1
ATOM 677 N N . LYS A 1 83 ? -6.044 3.683 12.820 1.00 97.44 83 LYS A N 1
ATOM 678 C CA . LYS A 1 83 ? -6.819 4.820 13.342 1.00 97.44 83 LYS A CA 1
ATOM 679 C C . LYS A 1 83 ? -8.143 4.379 13.959 1.00 97.44 83 LYS A C 1
ATOM 681 O O . LYS A 1 83 ? -8.492 4.858 15.035 1.00 97.44 83 LYS A O 1
ATOM 686 N N . ALA A 1 84 ? -8.870 3.473 13.302 1.00 97.69 84 ALA A N 1
ATOM 687 C CA . ALA A 1 84 ? -10.120 2.931 13.831 1.00 97.69 84 ALA A CA 1
ATOM 688 C C . ALA A 1 84 ? -9.889 2.165 15.143 1.00 97.69 84 ALA A C 1
ATOM 690 O O . ALA A 1 84 ? -10.623 2.362 16.110 1.00 97.69 84 ALA A O 1
ATOM 691 N N . LYS A 1 85 ? -8.822 1.362 15.208 1.00 97.69 85 LYS A N 1
ATOM 692 C CA . LYS A 1 85 ? -8.422 0.626 16.411 1.00 97.69 85 LYS A CA 1
ATOM 693 C C . LYS A 1 85 ? -8.032 1.557 17.563 1.00 97.69 85 LYS A C 1
ATOM 695 O O . LYS A 1 85 ? -8.480 1.355 18.688 1.00 97.69 85 LYS A O 1
ATOM 700 N N . GLU A 1 86 ? -7.238 2.592 17.292 1.00 97.94 86 GLU A N 1
ATOM 701 C CA . GLU A 1 86 ? -6.855 3.596 18.293 1.00 97.94 86 GLU A CA 1
ATOM 702 C C . GLU A 1 86 ? -8.079 4.360 18.820 1.00 97.94 86 GLU A C 1
ATOM 704 O O . GLU A 1 86 ? -8.222 4.554 20.028 1.00 97.94 86 GLU A O 1
ATOM 709 N N . ALA A 1 87 ? -8.991 4.760 17.927 1.00 97.81 87 ALA A N 1
ATOM 710 C CA . ALA A 1 87 ? -10.240 5.410 18.309 1.00 97.81 87 ALA A CA 1
ATOM 711 C C . ALA A 1 87 ? -11.113 4.491 19.175 1.00 97.81 87 ALA A C 1
ATOM 713 O O . ALA A 1 87 ? -11.625 4.936 20.201 1.00 97.81 87 ALA A O 1
ATOM 714 N N . ALA A 1 88 ? -11.236 3.211 18.809 1.00 97.75 88 ALA A N 1
ATOM 715 C CA . ALA A 1 88 ? -11.973 2.230 19.598 1.00 97.75 88 ALA A CA 1
ATOM 716 C C . ALA A 1 88 ? -11.401 2.086 21.016 1.00 97.75 88 ALA A C 1
ATOM 718 O O . ALA A 1 88 ? -12.167 2.118 21.978 1.00 97.75 88 ALA A O 1
ATOM 719 N N . GLY A 1 89 ? -10.072 2.005 21.151 1.00 97.56 89 GLY A N 1
ATOM 720 C CA . GLY A 1 89 ? -9.395 1.960 22.451 1.00 97.56 89 GLY A CA 1
ATOM 721 C C . GLY A 1 89 ? -9.718 3.176 23.322 1.00 97.56 89 GLY A C 1
ATOM 722 O O . GLY A 1 89 ? -10.184 3.019 24.447 1.00 97.56 89 GLY A O 1
ATOM 723 N N . LYS A 1 90 ? -9.582 4.390 22.775 1.00 97.94 90 LYS A N 1
ATOM 724 C CA . LYS A 1 90 ? -9.889 5.634 23.507 1.00 97.94 90 LYS A CA 1
ATOM 725 C C . LYS A 1 90 ? -11.354 5.726 23.931 1.00 97.94 90 LYS A C 1
ATOM 727 O O . LYS A 1 90 ? -11.648 6.139 25.047 1.00 97.94 90 LYS A O 1
ATOM 732 N N . LEU A 1 91 ? -12.287 5.348 23.057 1.00 97.56 91 LEU A N 1
ATOM 733 C CA . LEU A 1 91 ? -13.713 5.360 23.394 1.00 97.56 91 LEU A CA 1
ATOM 734 C C . LEU A 1 91 ? -14.046 4.323 24.474 1.00 97.56 91 LEU A C 1
ATOM 736 O O . LEU A 1 91 ? -14.882 4.586 25.338 1.00 97.56 91 LEU A O 1
ATOM 740 N N . HIS A 1 92 ? -13.370 3.174 24.461 1.00 97.06 92 HIS A N 1
ATOM 741 C CA . HIS A 1 92 ? -13.520 2.170 25.505 1.00 97.06 92 HIS A CA 1
ATOM 742 C C . HIS A 1 92 ? -12.987 2.662 26.858 1.00 97.06 92 HIS A C 1
ATOM 744 O O . HIS A 1 92 ? -13.679 2.527 27.864 1.00 97.06 92 HIS A O 1
ATOM 750 N N . GLU A 1 93 ? -11.821 3.317 26.880 1.00 96.69 93 GLU A N 1
ATOM 751 C CA . GLU A 1 93 ? -11.268 3.969 28.081 1.00 96.69 93 GLU A CA 1
ATOM 752 C C . GLU A 1 93 ? -12.205 5.048 28.650 1.00 96.69 93 GLU A C 1
ATOM 754 O O . GLU A 1 93 ? -12.268 5.249 29.862 1.00 96.69 93 GLU A O 1
ATOM 759 N N . MET A 1 94 ? -12.983 5.711 27.789 1.00 96.56 94 MET A N 1
ATOM 760 C CA . MET A 1 94 ? -14.022 6.670 28.184 1.00 96.56 94 MET A CA 1
ATOM 761 C C . MET A 1 94 ? -15.321 6.011 28.686 1.00 96.56 94 MET A C 1
ATOM 763 O O . MET A 1 94 ? -16.259 6.718 29.055 1.00 96.56 94 MET A O 1
ATOM 767 N N . GLY A 1 95 ? -15.395 4.678 28.710 1.00 95.56 95 GLY A N 1
ATOM 768 C CA . GLY A 1 95 ? -16.533 3.921 29.229 1.00 95.56 95 GLY A CA 1
ATOM 769 C C . GLY A 1 95 ? -17.698 3.755 28.253 1.00 95.56 95 GLY A C 1
ATOM 770 O O . GLY A 1 95 ? -18.815 3.481 28.693 1.00 95.56 95 GLY A O 1
ATOM 771 N N . LEU A 1 96 ? -17.482 3.933 26.944 1.00 96.38 96 LEU A N 1
ATOM 772 C CA . LEU A 1 96 ? -18.523 3.650 25.953 1.00 96.38 96 LEU A CA 1
ATOM 773 C C . LEU A 1 96 ? -18.728 2.138 25.786 1.00 96.38 96 LEU A C 1
ATOM 775 O O . LEU A 1 96 ? -17.785 1.348 25.861 1.00 96.38 96 LEU A O 1
ATOM 779 N N . ASP A 1 97 ? -19.977 1.752 25.518 1.00 96.44 97 ASP A N 1
ATOM 780 C CA . ASP A 1 97 ? -20.331 0.377 25.176 1.00 96.44 97 ASP A CA 1
ATOM 781 C C . ASP A 1 97 ? -19.804 -0.020 23.792 1.00 96.44 97 ASP A C 1
ATOM 783 O O . ASP A 1 97 ? -19.660 0.804 22.882 1.00 96.44 97 ASP A O 1
ATOM 787 N N . THR A 1 98 ? -19.503 -1.307 23.635 1.00 95.69 98 THR A N 1
ATOM 788 C CA . THR A 1 98 ? -18.866 -1.834 22.428 1.00 95.69 98 THR A CA 1
ATOM 789 C C . THR A 1 98 ? -19.750 -1.684 21.190 1.00 95.69 98 THR A C 1
ATOM 791 O O . THR A 1 98 ? -19.209 -1.472 20.103 1.00 95.69 98 THR A O 1
ATOM 794 N N . GLU A 1 99 ? -21.084 -1.724 21.318 1.00 96.56 99 GLU A N 1
ATOM 795 C CA . GLU A 1 99 ? -21.985 -1.483 20.186 1.00 96.56 99 GLU A CA 1
ATOM 796 C C . GLU A 1 99 ? -21.878 -0.046 19.654 1.00 96.56 99 GLU A C 1
ATOM 798 O O . GLU A 1 99 ? -21.732 0.155 18.444 1.00 96.56 99 GLU A O 1
ATOM 803 N N . LYS A 1 100 ? -21.880 0.960 20.537 1.00 97.25 100 LYS A N 1
ATOM 804 C CA . LYS A 1 100 ? -21.681 2.366 20.148 1.00 97.25 100 LYS A CA 1
ATOM 805 C C . LYS A 1 100 ? -20.293 2.612 19.581 1.00 97.25 100 LYS A C 1
ATOM 807 O O . LYS A 1 100 ? -20.160 3.378 18.627 1.00 97.25 100 LYS A O 1
ATOM 812 N N . ILE A 1 101 ? -19.264 1.965 20.129 1.00 97.81 101 ILE A N 1
ATOM 813 C CA . ILE A 1 101 ? -17.903 2.070 19.592 1.00 97.81 101 ILE A CA 1
ATOM 814 C C . ILE A 1 101 ? -17.857 1.509 18.170 1.00 97.81 101 ILE A C 1
ATOM 816 O O . ILE A 1 101 ? -17.363 2.190 17.275 1.00 97.81 101 ILE A O 1
ATOM 820 N N . ALA A 1 102 ? -18.418 0.319 17.945 1.00 97.31 102 ALA A N 1
ATOM 821 C CA . ALA A 1 102 ? -18.496 -0.318 16.631 1.00 97.31 102 ALA A CA 1
ATOM 822 C C . ALA A 1 102 ? -19.213 0.559 15.599 1.00 97.31 102 ALA A C 1
ATOM 824 O O . ALA A 1 102 ? -18.701 0.762 14.495 1.00 97.31 102 ALA A O 1
ATOM 825 N N . GLN A 1 103 ? -20.334 1.169 15.992 1.00 97.19 103 GLN A N 1
ATOM 826 C CA . GLN A 1 103 ? -21.035 2.147 15.164 1.00 97.19 103 GLN A CA 1
ATOM 827 C C . GLN A 1 103 ? -20.167 3.377 14.852 1.00 97.19 103 GLN A C 1
ATOM 829 O O . GLN A 1 103 ? -20.145 3.829 13.708 1.00 97.19 103 GLN A O 1
ATOM 834 N N . ALA A 1 104 ? -19.452 3.917 15.843 1.00 96.44 104 ALA A N 1
ATOM 835 C CA . ALA A 1 104 ? -18.640 5.123 15.691 1.00 96.44 104 ALA A CA 1
ATOM 836 C C . ALA A 1 104 ? -17.417 4.914 14.785 1.00 96.44 104 ALA A C 1
ATOM 838 O O . ALA A 1 104 ? -17.078 5.798 13.998 1.00 96.44 104 ALA A O 1
ATOM 839 N N . VAL A 1 105 ? -16.757 3.757 14.886 1.00 96.81 105 VAL A N 1
ATOM 840 C CA . VAL A 1 105 ? -15.565 3.442 14.079 1.00 96.81 105 VAL A CA 1
ATOM 841 C C . VAL A 1 105 ? -15.908 2.792 12.738 1.00 96.81 105 VAL A C 1
ATOM 843 O O . VAL A 1 105 ? -15.046 2.731 11.865 1.00 96.81 105 VAL A O 1
ATOM 846 N N . GLY A 1 106 ? -17.156 2.347 12.547 1.00 96.69 106 GLY A N 1
ATOM 847 C CA . GLY A 1 106 ? -17.651 1.792 11.285 1.00 96.69 106 GLY A CA 1
ATOM 848 C C . GLY A 1 106 ? -17.255 0.334 11.037 1.00 96.69 106 GLY A C 1
ATOM 849 O O . GLY A 1 106 ? -17.095 -0.061 9.885 1.00 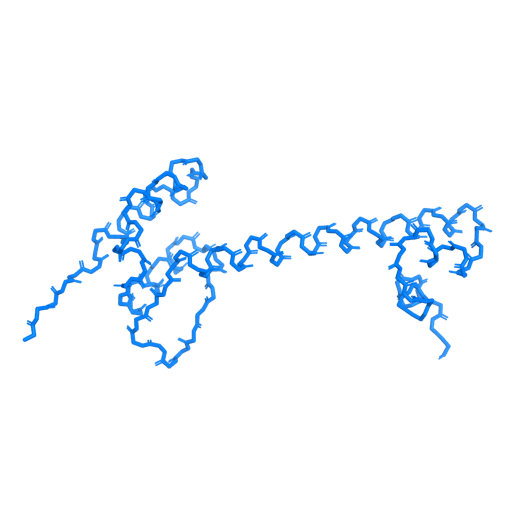96.69 106 GLY A O 1
ATOM 850 N N . TYR A 1 107 ? -17.085 -0.461 12.096 1.00 97.00 107 TYR A N 1
ATOM 851 C CA . TYR A 1 107 ? -16.714 -1.880 12.010 1.00 97.00 107 TYR A CA 1
ATOM 852 C C . TYR A 1 107 ? -17.732 -2.762 12.733 1.00 97.00 107 TYR A C 1
ATOM 854 O O . TYR A 1 107 ? -18.540 -2.286 13.526 1.00 97.00 107 TYR A O 1
ATOM 862 N N . ALA A 1 108 ? -17.704 -4.067 12.456 1.00 97.38 108 ALA A N 1
ATOM 863 C CA . ALA A 1 108 ? -18.551 -5.023 13.156 1.00 97.38 108 ALA A CA 1
ATOM 864 C C . ALA A 1 108 ? -18.193 -5.086 14.650 1.00 97.38 108 ALA A C 1
ATOM 866 O O . ALA A 1 108 ? -17.023 -4.989 15.023 1.00 97.38 108 ALA A O 1
ATOM 867 N N . VAL A 1 109 ? -19.202 -5.312 15.497 1.00 96.88 109 VAL A N 1
ATOM 868 C CA . VAL A 1 109 ? -19.035 -5.413 16.958 1.00 96.88 109 VAL A CA 1
ATOM 869 C C . VAL A 1 109 ? -17.988 -6.464 17.325 1.00 96.88 109 VAL A C 1
ATOM 871 O O . VAL A 1 109 ? -17.111 -6.190 18.136 1.00 96.88 109 VAL A O 1
ATOM 874 N N . GLU A 1 110 ? -18.018 -7.627 16.674 1.00 96.19 110 GLU A N 1
ATOM 875 C CA . GLU A 1 110 ? -17.050 -8.705 16.914 1.00 96.19 110 GLU A CA 1
ATOM 876 C C . GLU A 1 110 ? -15.614 -8.292 16.565 1.00 96.19 110 GLU A C 1
ATOM 878 O O . GLU A 1 110 ? -14.687 -8.566 17.319 1.00 96.19 110 GLU A O 1
ATOM 883 N N . THR A 1 111 ? -15.420 -7.533 15.481 1.00 96.50 111 THR A N 1
ATOM 884 C CA . THR A 1 111 ? -14.1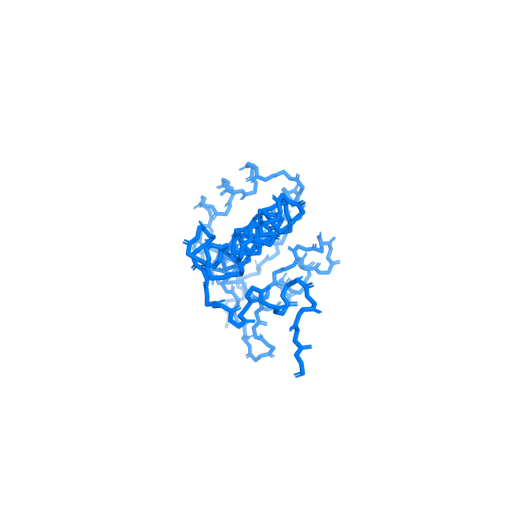01 -6.991 15.124 1.00 96.50 111 THR A CA 1
ATOM 885 C C . THR A 1 111 ? -13.579 -6.036 16.200 1.00 96.50 111 THR A C 1
ATOM 887 O O . THR A 1 111 ? -12.406 -6.095 16.565 1.00 96.50 111 THR A O 1
ATOM 890 N N . VAL A 1 112 ? -14.449 -5.178 16.740 1.00 96.88 112 VAL A N 1
ATOM 891 C CA . VAL A 1 112 ? -14.083 -4.247 17.816 1.00 96.88 112 VAL A CA 1
ATOM 892 C C . VAL A 1 112 ? -13.809 -4.982 19.128 1.00 96.88 112 VAL A C 1
ATOM 894 O O . VAL A 1 112 ? -12.845 -4.637 19.810 1.00 96.88 112 VAL A O 1
ATOM 897 N N . LYS A 1 113 ? -14.580 -6.022 19.472 1.00 96.44 113 LYS A N 1
ATOM 898 C CA . LYS A 1 113 ? -14.287 -6.881 20.633 1.00 96.44 113 LYS A CA 1
ATOM 899 C C . LYS A 1 113 ? -12.896 -7.502 20.528 1.00 96.44 113 LYS A C 1
ATOM 901 O O . LYS A 1 113 ? -12.144 -7.430 21.499 1.00 96.44 113 LYS A O 1
ATOM 906 N N . GLY A 1 114 ? -12.525 -8.005 19.350 1.00 96.38 114 GLY A N 1
ATOM 907 C CA . GLY A 1 114 ? -11.179 -8.520 19.087 1.00 96.38 114 GLY A CA 1
ATOM 908 C C . GLY A 1 114 ? -10.080 -7.479 19.270 1.00 96.38 114 GLY A C 1
ATOM 909 O O . GLY A 1 114 ? -9.029 -7.763 19.839 1.00 96.38 114 GLY A O 1
ATOM 910 N N . TRP A 1 115 ? -10.320 -6.229 18.870 1.00 96.12 115 TRP A N 1
ATOM 911 C CA . TRP A 1 115 ? -9.360 -5.146 19.107 1.00 96.12 115 TRP A CA 1
ATOM 912 C C . TRP A 1 115 ? -9.185 -4.788 20.579 1.00 96.12 115 TRP A C 1
ATOM 914 O O . TRP A 1 115 ? -8.074 -4.434 20.974 1.00 96.12 115 TRP A O 1
ATOM 924 N N . LEU A 1 116 ? -10.270 -4.850 21.351 1.00 94.94 116 LEU A N 1
ATOM 925 C CA . LEU A 1 116 ? -10.310 -4.498 22.770 1.00 94.94 116 LEU A CA 1
ATOM 926 C C . LEU A 1 116 ? -9.948 -5.674 23.693 1.00 94.94 116 LEU A C 1
ATOM 928 O O . LEU A 1 116 ? -9.867 -5.482 24.902 1.00 94.94 116 LEU A O 1
ATOM 932 N N . GLY A 1 117 ? -9.728 -6.877 23.150 1.00 92.31 117 GLY A N 1
ATOM 933 C CA . GLY A 1 117 ? -9.452 -8.077 23.945 1.00 92.31 117 GLY A CA 1
ATOM 934 C C . GLY A 1 117 ? -10.658 -8.560 24.757 1.00 92.31 117 GLY A C 1
ATOM 935 O O . GLY A 1 117 ? -10.484 -9.142 25.822 1.00 92.31 117 GLY A O 1
ATOM 936 N N . LEU A 1 118 ? -11.874 -8.292 24.270 1.00 88.88 118 LEU A N 1
ATOM 937 C CA . LEU A 1 118 ? -13.146 -8.664 24.905 1.00 88.88 118 LEU A CA 1
ATOM 938 C C . LEU A 1 118 ? -13.746 -9.956 24.316 1.00 88.88 118 LEU A C 1
ATOM 940 O O . LEU A 1 118 ? -14.922 -10.246 24.537 1.00 88.88 118 LEU A O 1
ATOM 944 N N . GLU A 1 119 ? -12.970 -10.703 23.527 1.00 77.56 119 GLU A N 1
ATOM 945 C CA . GLU A 1 119 ? -13.373 -12.016 23.011 1.00 77.56 119 GLU A CA 1
ATOM 946 C C . GLU A 1 119 ? -13.524 -12.999 24.186 1.00 77.56 119 GLU A C 1
ATOM 948 O O . GLU A 1 119 ? -12.631 -13.110 25.027 1.00 77.56 119 GLU A O 1
ATOM 953 N N . SER A 1 120 ? -14.690 -13.652 24.276 1.00 59.91 120 SER A N 1
ATOM 954 C CA . SER A 1 120 ? -14.984 -14.727 25.241 1.00 59.91 120 SER A CA 1
ATOM 955 C C . SER A 1 120 ? -14.677 -16.094 24.651 1.00 59.91 120 SER A C 1
ATOM 957 O O . SER A 1 120 ? -14.967 -16.275 23.447 1.00 59.91 120 SER A O 1
#

Foldseek 3Di:
DPCPACVVVLVLCLVCVVPPVSNVVVCVVCVVSLQFHAVVSVVSSCVRSVNVFDDDPPDRGHNSVVSVVVVVVVVVVVVLVVVLLVQLQVVVVVVDDLVVSCVVSVHDSVVSCVSVVVDD

Solvent-accessible surface area (backbone atoms only — not comparable to full-atom values): 6863 Å² total; per-residue (Å²): 135,83,82,78,71,43,61,62,58,35,55,54,45,61,74,25,64,88,38,67,67,60,34,54,50,51,49,63,77,41,39,76,60,40,46,62,23,42,33,74,44,51,52,51,40,34,74,73,58,68,69,74,68,62,80,66,96,81,47,68,58,36,42,52,6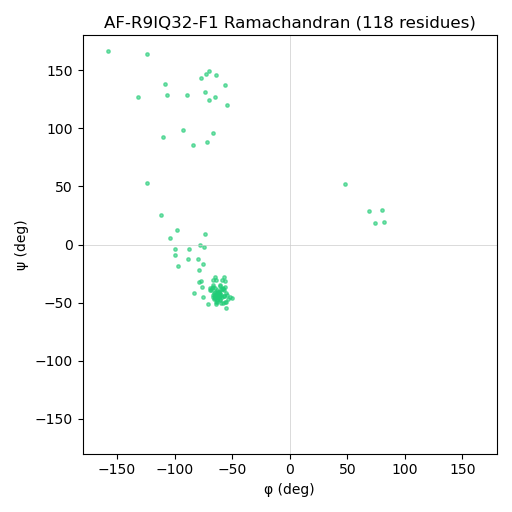0,56,26,49,51,49,47,57,48,51,55,47,52,52,51,52,50,51,50,37,51,52,51,43,51,54,43,45,77,71,68,51,55,62,65,60,40,14,63,73,58,71,49,57,48,67,61,46,28,58,73,71,68,64,71,128

Sequence (120 aa):
MKFQSSLREVMLFIKYSKDKENLSRVLAVNEKRFREVERRAADVIEAITNSGIKYDDEDEVVNVCQAIQEMRKEERQIGELNKAKEAAGKLHEMGLDTEKIAQAVGYAVETVKGWLGLES

Secondary structure (DSSP, 8-state):
-----THHHHHHHHHHTT-HHHHHHHHHHTHHHHSSEEHHHHHHHHHHH-------TT-SEE-HHHHHHHHHHHHHHHHHHHHHHHHHHHHHHTT--HHHHHHHHTS-HHHHHHHHT---

Nearest PDB structures (foldseek):
  1gdt-assembly1_B  TM=3.180E-01  e=7.764E-01  Escherichia coli
  7bhy-assembly1_A  TM=6.693E-01  e=9.138E+00  Bacillus subtilis subsp. subtilis str. 168

Mean predicted aligned error: 5.45 Å